Protein AF-A0AAE1TX35-F1 (afdb_monomer_lite)

Sequence (70 aa):
MSPHWINKSYSTYEATGRLQDALGCYECLCVSQGSEEVYKGLLECYLNLDQPHSVMNITQGLLGTRPELE

Radius of gyration: 12.58 Å; chains: 1; bounding box: 31×24×34 Å

Organism: NCBI:txid1843537

Secondary structure (DSSP, 8-state):
---HHHHHHHHHHHHTT-HHHHHHHHHHHHHHH--HHHHHHHHHHHHHTT-HHHHHHHHHHHHHT-----

Structure (mmCIF, N/CA/C/O backbone):
data_AF-A0AAE1TX35-F1
#
_entry.id   AF-A0AAE1TX35-F1
#
loop_
_atom_site.group_PDB
_atom_site.id
_atom_site.type_symbol
_atom_site.label_atom_id
_atom_site.label_alt_id
_atom_site.label_comp_id
_atom_site.label_asym_id
_atom_site.label_entity_id
_atom_site.label_seq_id
_atom_site.pdbx_PDB_ins_code
_atom_site.Cartn_x
_atom_site.Cartn_y
_atom_site.Cartn_z
_atom_site.occupancy
_atom_site.B_iso_or_equiv
_atom_site.auth_seq_id
_atom_site.auth_comp_id
_atom_site.auth_asym_id
_atom_site.auth_atom_id
_atom_site.pdbx_PDB_model_num
ATOM 1 N N . MET A 1 1 ? -18.850 3.735 -6.266 1.00 38.94 1 MET A N 1
ATOM 2 C CA . MET A 1 1 ? -18.076 3.850 -7.521 1.00 38.94 1 MET A CA 1
ATOM 3 C C . MET A 1 1 ? -16.620 3.927 -7.119 1.00 38.94 1 MET A C 1
ATOM 5 O O . MET A 1 1 ? -16.233 4.939 -6.560 1.00 38.94 1 MET A O 1
ATOM 9 N N . SER A 1 2 ? -15.857 2.848 -7.289 1.00 44.78 2 SER A N 1
ATOM 10 C CA . SER A 1 2 ? -14.440 2.847 -6.918 1.00 44.78 2 SER A CA 1
ATOM 11 C C . SER A 1 2 ? -13.665 3.754 -7.877 1.00 44.78 2 SER A C 1
ATOM 13 O O . SER A 1 2 ? -13.887 3.678 -9.090 1.00 44.78 2 SER A O 1
ATOM 15 N N . PRO A 1 3 ? -12.785 4.626 -7.378 1.00 51.75 3 PRO A N 1
ATOM 16 C CA . PRO A 1 3 ? -12.071 5.555 -8.221 1.00 51.75 3 PRO A CA 1
ATOM 17 C C . PRO A 1 3 ? -11.103 4.822 -9.153 1.00 51.75 3 PRO A C 1
ATOM 19 O O . PRO A 1 3 ? -10.171 4.138 -8.734 1.00 51.75 3 PRO A O 1
ATOM 22 N N . HIS A 1 4 ? -11.298 5.037 -10.451 1.00 55.19 4 HIS A N 1
ATOM 23 C CA . HIS A 1 4 ? -10.531 4.436 -11.544 1.00 55.19 4 HIS A CA 1
ATOM 24 C C . HIS A 1 4 ? -9.018 4.759 -11.505 1.00 55.19 4 HIS A C 1
ATOM 26 O O . HIS A 1 4 ? -8.234 4.147 -12.232 1.00 55.19 4 HIS A O 1
ATOM 32 N N . TRP A 1 5 ? -8.594 5.727 -10.679 1.00 58.81 5 TRP A N 1
ATOM 33 C CA . TRP A 1 5 ? -7.193 6.118 -10.523 1.00 58.81 5 T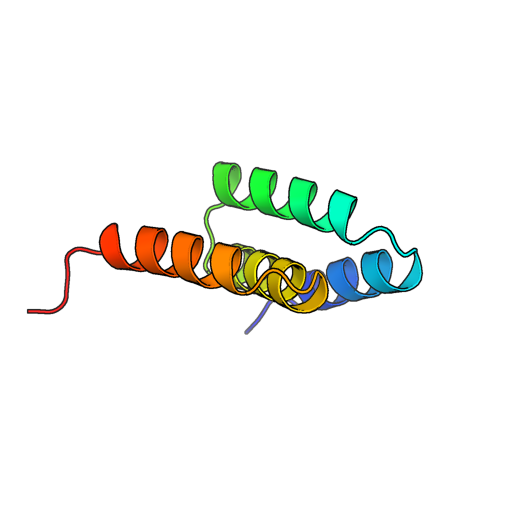RP A CA 1
ATOM 34 C C . TRP A 1 5 ? -6.380 5.139 -9.674 1.00 58.81 5 TRP A C 1
ATOM 36 O O .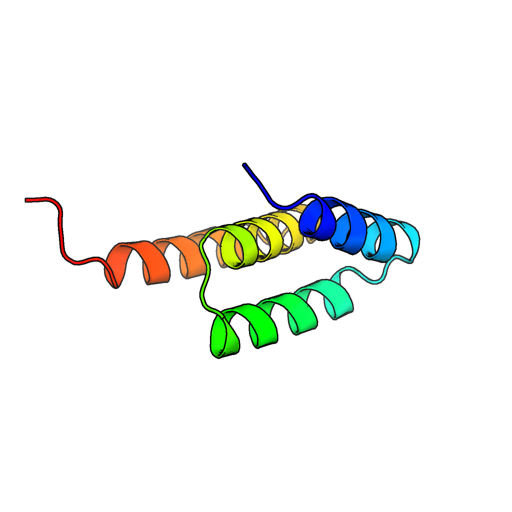 TRP A 1 5 ? -5.192 4.994 -9.932 1.00 58.81 5 TRP A O 1
ATOM 46 N N . ILE A 1 6 ? -6.991 4.414 -8.732 1.00 61.12 6 ILE A N 1
ATOM 47 C CA . ILE A 1 6 ? -6.249 3.497 -7.848 1.00 61.12 6 ILE A CA 1
ATOM 48 C C . ILE A 1 6 ? -5.687 2.327 -8.642 1.00 61.12 6 ILE A C 1
ATOM 50 O O . ILE A 1 6 ? -4.489 2.070 -8.591 1.00 61.12 6 ILE A O 1
ATOM 54 N N . ASN A 1 7 ? -6.530 1.697 -9.461 1.00 58.31 7 ASN A N 1
ATOM 55 C CA . ASN A 1 7 ? -6.111 0.574 -10.292 1.00 58.31 7 ASN A CA 1
ATOM 56 C C . ASN A 1 7 ? -5.106 1.012 -11.380 1.00 58.31 7 ASN A C 1
ATOM 58 O O . ASN A 1 7 ? -4.185 0.279 -11.737 1.00 58.31 7 ASN A O 1
ATOM 62 N N . LYS A 1 8 ? -5.228 2.257 -11.868 1.00 63.16 8 LYS A N 1
ATOM 63 C CA . LYS A 1 8 ? -4.292 2.838 -12.842 1.00 63.16 8 LYS A CA 1
ATOM 64 C C . LYS A 1 8 ? -2.919 3.124 -12.231 1.00 63.16 8 LYS A C 1
ATOM 66 O O . LYS A 1 8 ? -1.908 2.812 -12.859 1.00 63.16 8 LYS A O 1
ATOM 71 N N . S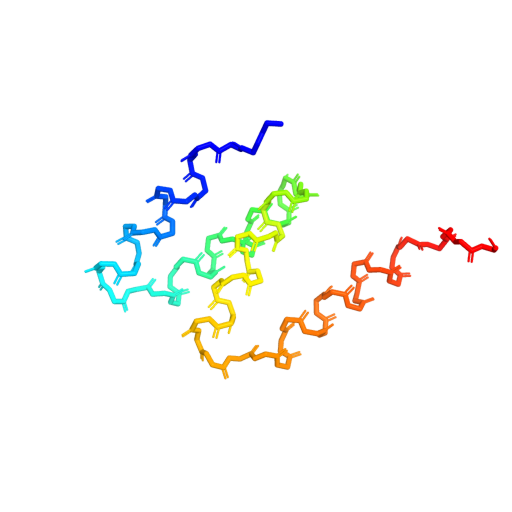ER A 1 9 ? -2.875 3.702 -11.031 1.00 62.31 9 SER A N 1
ATOM 72 C CA . SER A 1 9 ? -1.625 3.933 -10.305 1.00 62.31 9 SER A CA 1
ATOM 73 C C . SER A 1 9 ? -0.955 2.601 -9.988 1.00 62.31 9 SER A C 1
ATOM 75 O O . SER A 1 9 ? 0.191 2.403 -10.378 1.00 62.31 9 SER A O 1
ATOM 77 N N . TYR A 1 10 ? -1.702 1.655 -9.413 1.00 62.78 10 TYR A N 1
ATOM 78 C CA . TYR A 1 10 ? -1.235 0.301 -9.116 1.00 62.78 10 TYR A CA 1
ATOM 79 C C . TYR A 1 10 ? -0.619 -0.394 -10.347 1.00 62.78 10 TYR A C 1
ATOM 81 O O . TYR A 1 10 ? 0.552 -0.769 -10.319 1.00 62.78 10 TYR A O 1
ATOM 89 N N . SER A 1 11 ? -1.342 -0.436 -11.474 1.00 61.66 11 SER A N 1
ATOM 90 C CA . SER A 1 11 ? -0.855 -1.047 -12.726 1.00 61.66 11 SER A CA 1
ATOM 91 C C . SER A 1 11 ? 0.424 -0.387 -13.263 1.00 61.66 11 SER A C 1
ATOM 93 O O . SER A 1 11 ? 1.252 -1.038 -13.893 1.00 61.66 11 SER A O 1
ATOM 95 N N . THR A 1 12 ? 0.610 0.915 -13.020 1.00 65.94 12 THR A N 1
ATOM 96 C CA . THR A 1 12 ? 1.808 1.644 -13.467 1.00 65.94 12 THR A CA 1
ATOM 97 C C . THR A 1 12 ? 3.035 1.268 -12.630 1.00 65.94 12 THR A C 1
ATOM 99 O O . THR 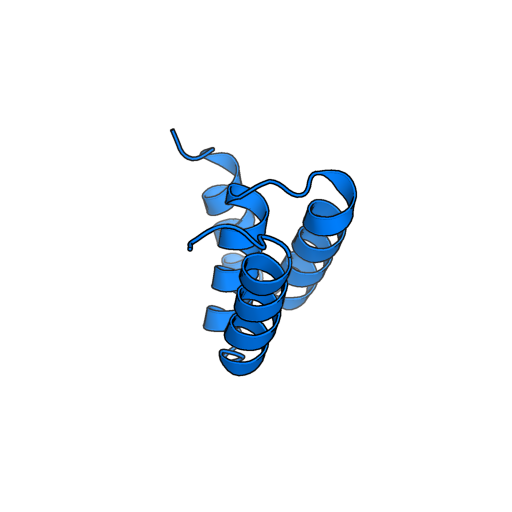A 1 12 ? 4.137 1.128 -13.169 1.00 65.94 12 THR A O 1
ATOM 102 N N . TYR A 1 13 ? 2.855 1.075 -11.322 1.00 67.94 13 TYR A N 1
ATOM 103 C CA . TYR A 1 13 ? 3.931 0.659 -10.422 1.00 67.94 13 TYR A CA 1
ATOM 104 C C . TYR A 1 13 ? 4.288 -0.825 -10.568 1.00 67.94 13 TYR A C 1
ATOM 106 O O . TYR A 1 13 ? 5.469 -1.172 -10.513 1.00 67.94 13 TYR A O 1
ATOM 114 N N . GLU A 1 14 ? 3.298 -1.682 -10.828 1.00 65.50 14 GLU A N 1
ATOM 115 C CA . GLU A 1 14 ? 3.512 -3.093 -11.169 1.00 65.50 14 GLU A CA 1
ATOM 116 C C . GLU A 1 14 ? 4.331 -3.224 -12.463 1.00 65.50 14 GLU A C 1
ATOM 118 O O . GLU A 1 14 ? 5.364 -3.892 -12.480 1.00 65.50 14 GLU A O 1
ATOM 123 N N . ALA A 1 15 ? 3.962 -2.479 -13.514 1.00 65.31 15 ALA A N 1
ATOM 124 C CA . ALA A 1 15 ? 4.683 -2.473 -14.790 1.00 65.31 15 ALA A CA 1
ATOM 125 C C . ALA A 1 15 ? 6.126 -1.943 -14.690 1.00 65.31 15 ALA A C 1
ATOM 127 O O . ALA A 1 15 ? 6.964 -2.266 -15.530 1.00 65.31 15 ALA A O 1
ATOM 128 N N . THR A 1 16 ? 6.430 -1.127 -13.677 1.00 69.06 16 THR A N 1
ATOM 129 C CA . THR A 1 16 ? 7.784 -0.604 -13.433 1.00 69.06 16 THR A CA 1
ATOM 130 C C . THR A 1 16 ? 8.584 -1.435 -12.428 1.00 69.06 16 THR A C 1
ATOM 132 O O . THR A 1 16 ? 9.748 -1.117 -12.191 1.00 69.06 16 THR A O 1
ATOM 135 N N . GLY A 1 17 ? 8.006 -2.495 -11.845 1.00 67.62 17 GLY A N 1
ATOM 136 C CA . GLY A 1 17 ? 8.652 -3.301 -10.802 1.00 67.62 17 GLY A CA 1
ATOM 137 C C . GLY A 1 17 ? 8.889 -2.533 -9.495 1.00 67.62 17 GLY A C 1
ATOM 138 O O . GLY A 1 17 ? 9.690 -2.950 -8.663 1.00 67.62 17 GLY A O 1
ATOM 139 N N . ARG A 1 18 ? 8.206 -1.397 -9.311 1.00 75.31 18 ARG A N 1
ATOM 140 C CA . ARG A 1 18 ? 8.392 -0.449 -8.201 1.00 75.31 18 ARG A CA 1
ATOM 141 C C . ARG A 1 18 ? 7.230 -0.506 -7.213 1.00 75.31 18 ARG A C 1
ATOM 143 O O . ARG A 1 18 ? 6.708 0.515 -6.770 1.00 75.31 18 ARG A O 1
ATOM 150 N N . LEU A 1 19 ? 6.825 -1.722 -6.855 1.00 74.81 19 LEU A N 1
ATOM 151 C CA . LEU A 1 19 ? 5.741 -1.963 -5.895 1.00 74.81 19 LEU A CA 1
ATOM 152 C C . LEU A 1 19 ? 6.054 -1.383 -4.502 1.00 74.81 19 LEU A C 1
ATOM 154 O O . LEU A 1 19 ? 5.146 -0.933 -3.810 1.00 74.81 19 LEU A O 1
ATOM 158 N N . GLN A 1 20 ? 7.331 -1.317 -4.110 1.00 75.31 20 GLN A N 1
ATOM 159 C CA . GLN A 1 20 ? 7.752 -0.698 -2.844 1.00 75.31 20 GLN A CA 1
ATOM 160 C C . GLN A 1 20 ? 7.543 0.824 -2.826 1.00 75.31 20 GLN A C 1
ATOM 162 O O . GLN A 1 20 ? 7.119 1.375 -1.813 1.00 75.31 20 GLN A O 1
ATOM 167 N N . ASP A 1 21 ? 7.789 1.510 -3.944 1.00 78.88 21 ASP A N 1
ATOM 168 C CA . ASP A 1 21 ? 7.523 2.947 -4.053 1.00 78.88 21 ASP A CA 1
ATOM 169 C C . ASP A 1 21 ? 6.018 3.240 -4.030 1.00 78.88 21 ASP A C 1
ATOM 171 O O . ASP A 1 21 ? 5.580 4.203 -3.398 1.00 78.88 21 ASP A O 1
ATOM 175 N N . ALA A 1 22 ? 5.218 2.381 -4.673 1.00 77.69 22 ALA A N 1
ATOM 176 C CA . ALA A 1 22 ? 3.761 2.457 -4.617 1.00 77.69 22 ALA A CA 1
ATOM 177 C C . ALA A 1 22 ? 3.259 2.348 -3.175 1.00 77.69 22 ALA A C 1
ATOM 179 O O . ALA A 1 22 ? 2.429 3.150 -2.750 1.00 77.69 22 ALA A O 1
ATOM 180 N N . LEU A 1 23 ? 3.802 1.387 -2.419 1.00 80.94 23 LEU A N 1
ATOM 181 C CA . LEU A 1 23 ? 3.473 1.163 -1.016 1.00 80.94 23 LEU A CA 1
ATOM 182 C C . LEU A 1 23 ? 3.665 2.440 -0.189 1.00 80.94 23 LEU A C 1
ATOM 184 O O . LEU A 1 23 ? 2.724 2.888 0.460 1.00 80.94 23 LEU A O 1
ATOM 188 N N . GLY A 1 24 ? 4.833 3.080 -0.300 1.00 81.38 24 GLY A N 1
ATOM 189 C CA . GLY A 1 24 ? 5.126 4.322 0.420 1.00 81.38 24 GLY A CA 1
ATOM 190 C C . GLY A 1 24 ? 4.197 5.478 0.030 1.00 81.38 24 GLY A C 1
ATOM 191 O O . GLY A 1 24 ? 3.786 6.268 0.882 1.00 81.38 24 GLY A O 1
ATOM 192 N N . CYS A 1 25 ? 3.794 5.562 -1.244 1.00 81.06 25 CYS A N 1
ATOM 193 C CA . CYS A 1 25 ? 2.781 6.526 -1.674 1.00 81.06 25 CYS A CA 1
ATOM 194 C C . CYS A 1 25 ? 1.418 6.255 -1.021 1.00 81.06 25 CYS A C 1
ATOM 196 O O . CYS A 1 25 ? 0.777 7.198 -0.555 1.00 81.06 25 CYS A O 1
ATOM 198 N N . TYR A 1 26 ? 0.981 4.995 -0.958 1.00 80.62 26 TYR A N 1
ATOM 199 C CA . TYR A 1 26 ? -0.276 4.631 -0.303 1.00 80.62 26 TYR A CA 1
ATOM 200 C C . TYR A 1 26 ? -0.228 4.843 1.214 1.00 80.62 26 TYR A C 1
ATOM 202 O O . TYR A 1 26 ? -1.210 5.330 1.765 1.00 80.62 26 TYR A O 1
ATOM 210 N N . GLU A 1 27 ? 0.893 4.575 1.890 1.00 82.38 27 GLU A N 1
ATOM 211 C CA . GLU A 1 27 ? 1.050 4.867 3.323 1.00 82.38 27 GLU A CA 1
ATOM 212 C C . GLU A 1 27 ? 0.892 6.368 3.610 1.00 82.38 27 GLU A C 1
ATOM 214 O O . GLU A 1 27 ? 0.109 6.760 4.478 1.00 82.38 27 GLU A O 1
ATOM 219 N N . CYS A 1 28 ? 1.544 7.226 2.818 1.00 81.06 28 CYS A N 1
ATOM 220 C CA . CYS A 1 28 ? 1.364 8.679 2.899 1.00 81.06 28 CYS A CA 1
ATOM 221 C C . CYS A 1 28 ? -0.089 9.107 2.638 1.00 81.06 28 CYS A C 1
ATOM 223 O O . CYS A 1 28 ? -0.621 9.983 3.326 1.00 81.06 28 CYS A O 1
ATOM 225 N N . LEU A 1 29 ? -0.753 8.489 1.657 1.00 79.69 29 LEU A N 1
ATOM 226 C CA . LEU A 1 29 ? -2.156 8.768 1.353 1.00 79.69 29 LEU A CA 1
ATOM 227 C C . LEU A 1 29 ? -3.095 8.286 2.465 1.00 79.69 29 LEU A C 1
ATOM 229 O O . LEU A 1 29 ? -4.087 8.958 2.735 1.00 79.69 29 LEU A O 1
ATOM 233 N N . CYS A 1 30 ? -2.792 7.175 3.139 1.00 78.62 30 CYS A N 1
ATOM 234 C CA . CYS A 1 30 ? -3.557 6.704 4.292 1.00 78.62 30 CYS A CA 1
ATOM 235 C C . CYS A 1 30 ? -3.497 7.722 5.432 1.00 78.62 30 CYS A C 1
ATOM 237 O O . CYS A 1 30 ? -4.529 8.029 6.020 1.00 78.62 30 CYS A O 1
ATOM 239 N N . VAL A 1 31 ? -2.324 8.307 5.690 1.00 77.12 31 VAL A N 1
ATOM 240 C CA . VAL A 1 31 ? -2.163 9.354 6.711 1.00 77.12 31 VAL A CA 1
ATOM 241 C C . VAL A 1 31 ? -2.893 10.646 6.323 1.00 77.12 31 VAL A C 1
ATOM 243 O O . VAL A 1 31 ? -3.480 11.299 7.180 1.00 77.12 31 VAL A O 1
ATOM 246 N N . SER A 1 32 ? -2.876 11.026 5.041 1.00 74.19 32 SER A N 1
ATOM 247 C CA . SER A 1 32 ? -3.419 12.317 4.595 1.00 74.19 32 SER A CA 1
ATOM 248 C C . SER A 1 32 ? -4.904 12.304 4.217 1.00 74.19 32 SER A C 1
ATOM 250 O O . SER A 1 32 ? -5.555 13.338 4.340 1.00 74.19 32 SER A O 1
ATOM 252 N N . GLN A 1 33 ? -5.425 11.197 3.682 1.00 73.56 33 GLN A N 1
ATOM 253 C CA . GLN A 1 33 ? -6.779 11.098 3.117 1.00 73.56 33 GLN A CA 1
ATOM 254 C C . GLN A 1 33 ? -7.594 9.933 3.689 1.00 73.56 33 GLN A C 1
ATOM 256 O O . GLN A 1 33 ? -8.812 9.950 3.525 1.00 73.56 33 GLN A O 1
ATOM 261 N N . GLY A 1 34 ? -6.963 8.950 4.349 1.00 71.06 34 GLY A N 1
ATOM 262 C CA . GLY A 1 34 ? -7.614 7.929 5.189 1.00 71.06 34 GLY A CA 1
ATOM 263 C C . GLY A 1 34 ? -8.878 7.280 4.616 1.00 71.06 34 GLY A C 1
ATOM 264 O O . GLY A 1 34 ? -9.769 6.904 5.371 1.00 71.06 34 GLY A O 1
ATOM 265 N N . SER A 1 35 ? -9.004 7.203 3.291 1.00 79.88 35 SER A N 1
ATOM 266 C CA . SER A 1 35 ? -10.234 6.765 2.631 1.00 79.88 35 SER A CA 1
ATOM 267 C C . SER A 1 35 ? -10.198 5.259 2.417 1.00 79.88 35 SER A C 1
ATOM 269 O O . SER A 1 35 ? -9.130 4.692 2.175 1.00 79.88 35 SER A O 1
ATOM 271 N N . GLU A 1 36 ? -11.360 4.605 2.471 1.00 77.81 36 GLU A N 1
ATOM 272 C CA . GLU A 1 36 ? -11.476 3.149 2.298 1.00 77.81 36 GLU A CA 1
ATOM 273 C C . GLU A 1 36 ? -10.776 2.673 1.018 1.00 77.81 36 GLU A C 1
ATOM 275 O O . GLU A 1 36 ? -10.130 1.625 1.001 1.00 77.81 36 GLU A O 1
ATOM 280 N N . GLU A 1 37 ? -10.850 3.461 -0.053 1.00 77.19 37 GLU A N 1
ATOM 281 C CA . GLU A 1 37 ? -10.234 3.088 -1.319 1.00 77.19 37 GLU A CA 1
ATOM 282 C C . GLU A 1 37 ? -8.696 3.132 -1.265 1.00 77.19 37 GLU A C 1
ATOM 284 O O . GLU A 1 37 ? -8.041 2.273 -1.853 1.00 77.19 37 GLU A O 1
ATOM 289 N N . VAL A 1 38 ? -8.110 4.066 -0.508 1.00 79.44 38 VAL A N 1
ATOM 290 C CA . VAL A 1 38 ? -6.653 4.139 -0.295 1.00 79.44 38 VAL A CA 1
ATOM 291 C C . VAL A 1 38 ? -6.171 2.923 0.491 1.00 79.44 38 VAL A C 1
ATOM 293 O O . VAL A 1 38 ? -5.183 2.302 0.103 1.00 79.44 38 VAL A O 1
ATOM 296 N N . TYR A 1 39 ? -6.902 2.535 1.540 1.00 79.88 39 TYR A N 1
ATOM 297 C CA . TYR A 1 39 ? -6.603 1.315 2.288 1.00 79.88 39 TYR A CA 1
ATOM 298 C C . TYR A 1 39 ? -6.699 0.074 1.398 1.00 79.88 39 TYR A C 1
ATOM 300 O O . TYR A 1 39 ? -5.818 -0.775 1.463 1.00 79.88 39 TYR A O 1
ATOM 308 N N . LYS A 1 40 ? -7.698 -0.019 0.510 1.00 81.44 40 LYS A N 1
ATOM 309 C CA . LYS A 1 40 ? -7.791 -1.122 -0.464 1.00 81.44 40 LYS A CA 1
ATOM 310 C C . LYS A 1 40 ? -6.555 -1.201 -1.362 1.00 81.44 40 LYS A C 1
ATOM 312 O O . LYS A 1 40 ? -5.942 -2.261 -1.429 1.00 81.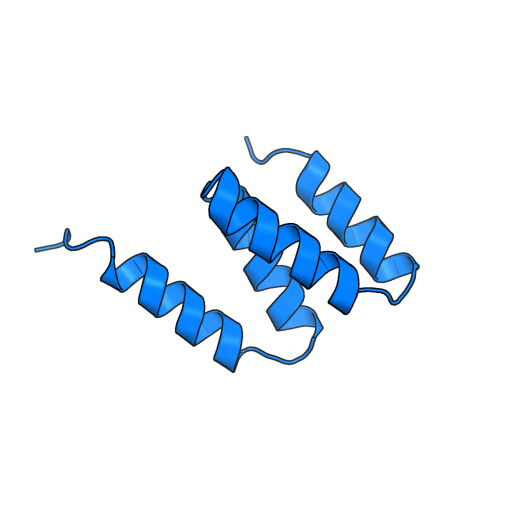44 40 LYS A O 1
ATOM 317 N N . GLY A 1 41 ? -6.132 -0.079 -1.952 1.00 79.06 41 GLY A N 1
ATOM 318 C CA . GLY A 1 41 ? -4.914 -0.032 -2.771 1.00 79.06 41 GLY A CA 1
ATOM 319 C C . GLY A 1 41 ? -3.644 -0.405 -1.993 1.00 79.06 41 GLY A C 1
ATOM 320 O O . GLY A 1 41 ? -2.790 -1.122 -2.511 1.00 79.06 41 GLY A O 1
ATOM 321 N N . LEU A 1 42 ? -3.539 0.012 -0.727 1.00 83.25 42 LEU A N 1
ATOM 322 C CA . LEU A 1 42 ? -2.431 -0.360 0.159 1.00 83.25 42 LEU A CA 1
ATOM 323 C C . LEU A 1 42 ? -2.396 -1.873 0.433 1.00 83.25 42 LEU A C 1
ATOM 325 O O . LEU A 1 42 ? -1.341 -2.498 0.335 1.00 83.25 42 LEU A O 1
ATOM 329 N N . LEU A 1 43 ? -3.544 -2.467 0.773 1.00 84.25 43 LEU A N 1
ATOM 330 C CA . LEU A 1 43 ? -3.660 -3.898 1.064 1.00 84.25 43 LEU A CA 1
ATOM 331 C C . LEU A 1 43 ? -3.342 -4.743 -0.179 1.00 84.25 43 LEU A C 1
ATOM 333 O O . LEU A 1 43 ? -2.624 -5.735 -0.067 1.00 84.25 43 LEU A O 1
ATOM 337 N N . GLU A 1 44 ? -3.804 -4.326 -1.361 1.00 80.62 44 GLU A N 1
ATOM 338 C CA . GLU A 1 44 ? -3.458 -4.972 -2.632 1.00 80.62 44 GLU A CA 1
ATOM 339 C C . GLU A 1 44 ? -1.945 -4.924 -2.904 1.00 80.62 44 GLU A C 1
ATOM 341 O O . GLU A 1 44 ? -1.363 -5.944 -3.274 1.00 80.62 44 GLU A O 1
ATOM 346 N N . CYS A 1 45 ? -1.268 -3.801 -2.638 1.00 81.06 45 CYS A N 1
ATOM 347 C CA . CYS A 1 45 ? 0.195 -3.720 -2.740 1.00 81.06 45 CYS A CA 1
ATOM 348 C C . CYS A 1 45 ? 0.907 -4.707 -1.800 1.00 81.06 45 CYS A C 1
ATOM 350 O O . CYS A 1 45 ? 1.832 -5.395 -2.228 1.00 81.06 45 CYS A O 1
ATOM 352 N N . TYR A 1 46 ? 0.475 -4.821 -0.540 1.00 85.00 46 TYR A N 1
ATOM 353 C CA . TYR A 1 46 ? 1.071 -5.775 0.402 1.00 85.00 46 TYR A CA 1
ATOM 354 C C . TYR A 1 46 ? 0.828 -7.239 0.012 1.00 85.00 46 TYR A C 1
ATOM 356 O O . TYR A 1 46 ? 1.723 -8.061 0.197 1.00 85.00 46 TYR A O 1
ATOM 364 N N . LEU A 1 47 ? -0.341 -7.575 -0.547 1.00 83.06 47 LEU A N 1
ATOM 365 C CA . LEU A 1 47 ? -0.611 -8.924 -1.061 1.00 83.06 47 LEU A CA 1
ATOM 366 C C . LEU A 1 47 ? 0.329 -9.284 -2.217 1.00 83.06 47 LEU A C 1
ATOM 368 O O . LEU A 1 47 ? 0.878 -10.380 -2.237 1.00 83.06 47 LEU A O 1
ATOM 372 N N . ASN A 1 48 ? 0.557 -8.352 -3.143 1.00 81.12 48 ASN A N 1
ATOM 373 C CA . ASN A 1 48 ? 1.436 -8.571 -4.295 1.00 81.12 48 ASN A CA 1
ATOM 374 C C . ASN A 1 48 ? 2.929 -8.560 -3.937 1.00 81.12 48 ASN A C 1
ATOM 376 O O . ASN A 1 48 ? 3.739 -9.154 -4.644 1.00 81.12 48 ASN A O 1
ATOM 380 N N . LEU A 1 49 ? 3.299 -7.936 -2.817 1.00 81.88 49 LEU A N 1
ATOM 381 C CA . LEU A 1 49 ? 4.639 -8.027 -2.229 1.00 81.88 49 LEU A CA 1
ATOM 382 C C . LEU A 1 49 ? 4.860 -9.312 -1.410 1.00 81.88 49 LEU A C 1
ATOM 384 O O . LEU A 1 49 ? 5.885 -9.422 -0.738 1.00 81.88 49 LEU A O 1
ATOM 388 N N . ASP A 1 50 ? 3.915 -10.258 -1.438 1.00 84.31 50 ASP A N 1
ATOM 389 C CA . ASP A 1 50 ? 3.931 -11.482 -0.627 1.00 84.31 50 ASP A CA 1
ATOM 390 C C . ASP A 1 50 ? 4.021 -11.183 0.886 1.00 84.31 50 ASP A C 1
ATOM 392 O O . ASP A 1 50 ? 4.599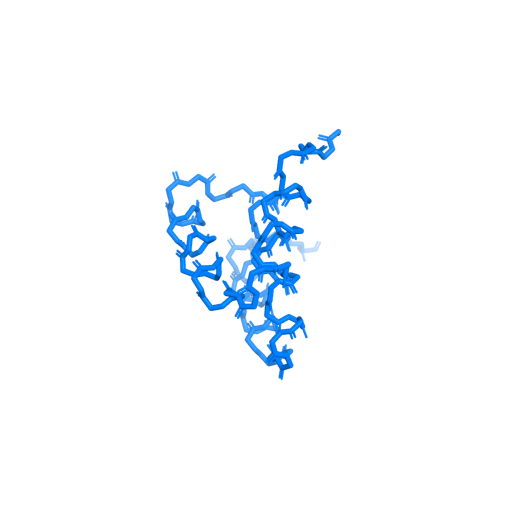 -11.925 1.677 1.00 84.31 50 ASP A O 1
ATOM 396 N N . GLN A 1 51 ? 3.424 -10.065 1.322 1.00 81.12 51 GLN A N 1
ATOM 397 C CA . GLN A 1 51 ? 3.357 -9.635 2.724 1.00 81.12 51 GLN A CA 1
ATOM 398 C C . GLN A 1 51 ? 1.923 -9.641 3.289 1.00 81.12 51 GLN A C 1
ATOM 400 O O . GLN A 1 51 ? 1.437 -8.624 3.798 1.00 81.12 51 GLN A O 1
ATOM 405 N N . PRO A 1 52 ? 1.226 -10.792 3.294 1.00 79.62 52 PRO A N 1
ATOM 406 C CA . PRO A 1 52 ? -0.141 -10.892 3.809 1.00 79.62 52 PRO A CA 1
ATOM 407 C C . PRO A 1 52 ? -0.237 -10.626 5.321 1.00 79.62 52 PRO A C 1
ATOM 409 O O . PRO A 1 52 ? -1.288 -10.229 5.819 1.00 79.62 52 PRO A O 1
ATOM 412 N N . HIS A 1 53 ? 0.856 -10.797 6.071 1.00 79.75 53 HIS A N 1
ATOM 413 C CA . HIS A 1 53 ? 0.875 -10.499 7.505 1.00 79.75 53 HIS A CA 1
ATOM 414 C C . HIS A 1 53 ? 0.695 -8.994 7.780 1.00 79.75 53 HIS A C 1
ATOM 416 O O . HIS A 1 53 ? -0.035 -8.607 8.693 1.00 79.75 53 HIS A O 1
ATOM 422 N N . SER A 1 54 ? 1.288 -8.139 6.940 1.00 81.81 54 SER A N 1
ATOM 423 C CA . SER A 1 54 ? 1.115 -6.683 7.004 1.00 81.81 54 SER A CA 1
ATOM 424 C C . SER A 1 54 ? -0.331 -6.281 6.698 1.00 81.81 54 SER A C 1
ATOM 426 O O . SER A 1 54 ? -0.902 -5.459 7.411 1.00 81.81 54 SER A O 1
ATOM 428 N N . VAL A 1 55 ? -0.959 -6.931 5.708 1.00 84.75 55 VAL A N 1
ATOM 429 C CA . VAL A 1 55 ? -2.385 -6.755 5.363 1.00 84.75 55 VAL A CA 1
ATOM 430 C C . VAL A 1 55 ? -3.267 -7.008 6.581 1.00 84.75 55 VAL A C 1
ATOM 432 O O . VAL A 1 55 ? -4.120 -6.184 6.910 1.00 84.75 55 VAL A O 1
ATOM 435 N N . MET A 1 56 ? -3.043 -8.127 7.275 1.00 82.31 56 MET A N 1
ATOM 436 C CA . MET A 1 56 ? -3.803 -8.485 8.473 1.00 82.31 56 MET A CA 1
ATOM 437 C C . MET A 1 56 ? -3.619 -7.463 9.589 1.00 82.31 56 MET A C 1
ATOM 439 O O . MET A 1 56 ? -4.613 -6.994 10.133 1.00 82.31 56 MET A O 1
ATOM 443 N N . ASN A 1 57 ? -2.382 -7.058 9.882 1.00 82.88 57 ASN A N 1
ATOM 444 C CA . ASN A 1 57 ? -2.102 -6.090 10.941 1.00 82.88 57 ASN A CA 1
ATOM 445 C C . ASN A 1 57 ? -2.776 -4.729 10.677 1.00 82.88 57 ASN A C 1
ATOM 447 O O . ASN A 1 57 ? -3.393 -4.152 11.569 1.00 82.88 57 ASN A O 1
ATOM 451 N N . ILE A 1 58 ? -2.722 -4.242 9.434 1.00 80.69 58 ILE A N 1
ATOM 452 C CA . ILE A 1 58 ? -3.357 -2.979 9.031 1.00 80.69 58 ILE A CA 1
ATOM 453 C C . ILE A 1 58 ? -4.880 -3.100 9.089 1.00 80.69 58 ILE A C 1
ATOM 455 O O . ILE A 1 58 ? -5.548 -2.217 9.622 1.00 80.69 58 ILE A O 1
ATOM 459 N N . THR A 1 59 ? -5.435 -4.208 8.595 1.00 81.50 59 THR A N 1
ATOM 460 C CA . THR A 1 59 ? -6.883 -4.461 8.625 1.00 81.50 59 THR A CA 1
ATOM 461 C C . THR A 1 59 ? -7.389 -4.586 10.061 1.00 81.50 59 THR A C 1
ATOM 463 O O . THR A 1 59 ? -8.415 -4.005 10.397 1.00 81.50 59 THR A O 1
ATOM 466 N N . GLN A 1 60 ? -6.659 -5.281 10.938 1.00 82.50 60 GLN A N 1
ATOM 467 C CA . GLN A 1 60 ? -6.975 -5.366 12.364 1.00 82.50 60 GLN A CA 1
ATOM 468 C C . GLN A 1 60 ? -6.866 -4.008 13.054 1.00 82.50 60 GLN A C 1
ATOM 470 O O . GLN A 1 60 ? -7.718 -3.697 13.878 1.00 82.50 60 GLN A O 1
ATOM 475 N N . GLY A 1 61 ? -5.877 -3.182 12.706 1.00 78.62 61 GLY A N 1
ATOM 476 C CA . GLY A 1 61 ? -5.790 -1.806 13.194 1.00 78.62 61 GLY A CA 1
ATOM 477 C C . GLY A 1 61 ? -6.983 -0.958 12.746 1.00 78.62 61 GLY A C 1
ATOM 478 O O . GLY A 1 61 ? -7.554 -0.228 13.552 1.00 78.62 61 GLY A O 1
ATOM 479 N N . LEU A 1 62 ? -7.410 -1.098 11.487 1.00 73.12 62 LEU A N 1
ATOM 480 C CA . LEU A 1 62 ? -8.537 -0.363 10.903 1.00 73.12 62 LEU A CA 1
ATOM 481 C C . LEU A 1 62 ? -9.894 -0.802 11.482 1.00 73.12 62 LEU A C 1
ATOM 483 O O . LEU A 1 62 ? -10.763 0.025 11.741 1.00 73.12 62 LEU A O 1
ATOM 487 N N . LEU A 1 63 ? -10.076 -2.105 11.703 1.00 69.88 63 LEU A N 1
ATOM 488 C CA . LEU A 1 63 ? -11.269 -2.665 12.342 1.00 69.88 63 LEU A CA 1
ATOM 489 C C . LEU A 1 63 ? -11.278 -2.389 13.850 1.00 69.88 63 LEU A C 1
ATOM 491 O O . LEU A 1 63 ? -12.313 -2.037 14.396 1.00 69.88 63 LEU A O 1
ATOM 495 N N . GLY A 1 64 ? -10.126 -2.480 14.519 1.00 65.81 64 GLY A N 1
ATOM 496 C CA . GLY A 1 64 ? -9.981 -2.206 15.951 1.00 65.81 64 GLY A CA 1
ATOM 497 C C . GLY A 1 64 ? -10.149 -0.729 16.317 1.00 65.81 64 GLY A C 1
ATOM 498 O O . GLY A 1 64 ? -10.517 -0.414 17.445 1.00 65.81 64 GLY A O 1
ATOM 499 N N . THR A 1 65 ? -9.930 0.180 15.363 1.00 58.16 65 THR A N 1
ATOM 500 C CA . THR A 1 65 ? -10.235 1.616 15.497 1.00 58.16 65 THR A CA 1
ATOM 501 C C . THR A 1 65 ? -11.683 1.970 15.155 1.00 58.16 65 THR A C 1
ATOM 503 O O . THR A 1 65 ? -12.093 3.102 15.405 1.00 58.16 65 THR A O 1
ATOM 506 N N . ARG A 1 66 ? -12.488 1.016 14.663 1.00 52.09 66 ARG A N 1
ATOM 507 C CA . ARG A 1 66 ? -13.954 1.118 14.597 1.00 52.09 66 ARG A CA 1
ATOM 508 C C . ARG A 1 66 ? -14.562 0.298 15.741 1.00 52.09 66 ARG A C 1
ATOM 510 O O . ARG A 1 66 ? -14.946 -0.849 15.522 1.00 52.09 66 ARG A O 1
ATOM 517 N N . PRO A 1 67 ? -14.668 0.851 16.961 1.00 46.91 67 PRO A N 1
ATOM 518 C CA . PRO A 1 67 ? -15.349 0.188 18.062 1.00 46.91 67 PRO A CA 1
ATOM 519 C C . PRO A 1 67 ? -16.869 0.279 17.876 1.00 46.91 67 PRO A C 1
ATOM 521 O O . PRO A 1 67 ? -17.534 0.861 18.711 1.00 46.91 67 PRO A O 1
ATOM 524 N N . GLU A 1 68 ? -17.436 -0.245 16.789 1.00 53.50 68 GLU A N 1
ATOM 525 C CA . GLU A 1 68 ? -18.889 -0.425 16.683 1.00 53.50 68 GLU A CA 1
ATOM 526 C C . GLU A 1 68 ? -19.205 -1.662 15.849 1.00 53.50 68 GLU A C 1
ATOM 528 O O . GLU A 1 68 ? -19.235 -1.620 14.619 1.00 53.50 68 GLU A O 1
ATOM 533 N N . LEU A 1 69 ? -19.423 -2.765 16.561 1.00 42.06 69 LEU A N 1
ATOM 534 C CA . LEU A 1 69 ? -20.495 -3.725 16.308 1.00 42.06 69 LEU A CA 1
ATOM 535 C C . LEU A 1 69 ? -20.628 -4.572 17.581 1.00 42.06 69 LEU A C 1
ATOM 537 O O . LEU A 1 69 ? -20.011 -5.628 17.718 1.00 42.06 69 LEU A O 1
ATOM 541 N N . GLU A 1 70 ? -21.364 -4.002 18.542 1.00 35.44 70 GLU A N 1
ATOM 542 C CA . GLU A 1 70 ? -22.217 -4.786 19.450 1.00 35.44 70 GLU A CA 1
ATOM 543 C C . GLU A 1 70 ? -23.183 -5.673 18.650 1.00 35.44 70 GLU A C 1
ATOM 545 O O . GLU A 1 70 ? -23.617 -5.243 17.551 1.00 35.44 70 GLU A O 1
#

Foldseek 3Di:
DQDPVLVVLLVVCVVVVNLVVQLVVLVVCCVVPVDPNSLVSNLVSCVVVVNNVVSVVVVCVVVVVPPDDD

pLDDT: mean 71.94, std 12.29, range [35.44, 85.0]